Protein AF-D3AZC4-F1 (afdb_monomer)

Radius of gyration: 12.53 Å; Cα contacts (8 Å, |Δi|>4): 71; chains: 1; bounding box: 34×34×20 Å

Structure (mmCIF, N/CA/C/O backbone):
data_AF-D3AZC4-F1
#
_entry.id   AF-D3AZC4-F1
#
loop_
_atom_site.group_PDB
_atom_site.id
_atom_site.type_symbol
_atom_site.label_atom_id
_atom_site.label_alt_id
_atom_site.label_comp_id
_atom_site.label_asym_id
_atom_site.label_entity_id
_atom_site.label_seq_id
_atom_site.pdbx_PDB_ins_code
_atom_site.Cartn_x
_atom_site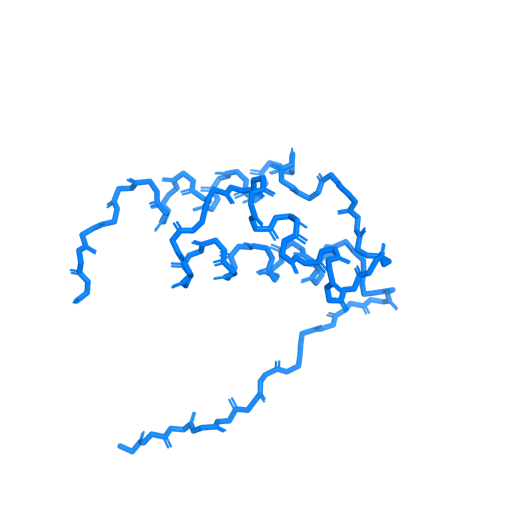.Cartn_y
_atom_site.Cartn_z
_atom_site.occupancy
_atom_site.B_iso_or_equiv
_atom_site.auth_seq_id
_atom_si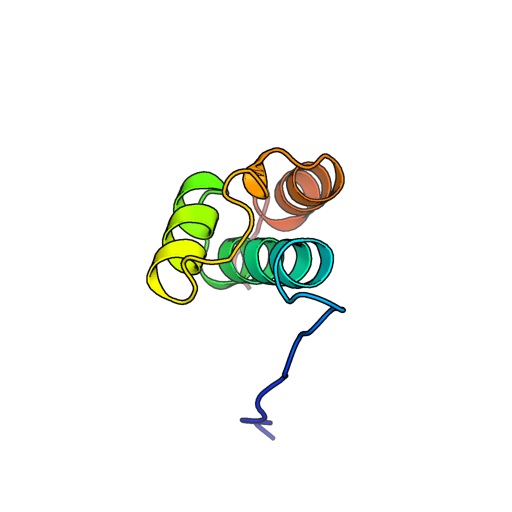te.auth_comp_id
_atom_site.auth_asym_id
_atom_site.auth_atom_id
_atom_site.pdbx_PDB_model_num
ATOM 1 N N . MET A 1 1 ? -16.112 -24.940 -0.648 1.00 42.78 1 MET A N 1
ATOM 2 C CA . MET A 1 1 ? -14.736 -25.476 -0.617 1.00 42.78 1 MET A CA 1
ATOM 3 C C . MET A 1 1 ? -13.823 -24.314 -0.279 1.00 42.78 1 MET A C 1
ATOM 5 O O . MET A 1 1 ? -13.696 -23.404 -1.089 1.00 42.78 1 MET A O 1
ATOM 9 N N . GLU A 1 2 ? -13.317 -24.269 0.950 1.00 53.62 2 GLU A N 1
ATOM 10 C CA . GLU A 1 2 ? -12.387 -23.229 1.394 1.00 53.62 2 GLU A CA 1
ATOM 11 C C . GLU A 1 2 ? -10.995 -23.537 0.842 1.00 53.62 2 GLU A C 1
ATOM 13 O O . GLU A 1 2 ? -10.395 -24.555 1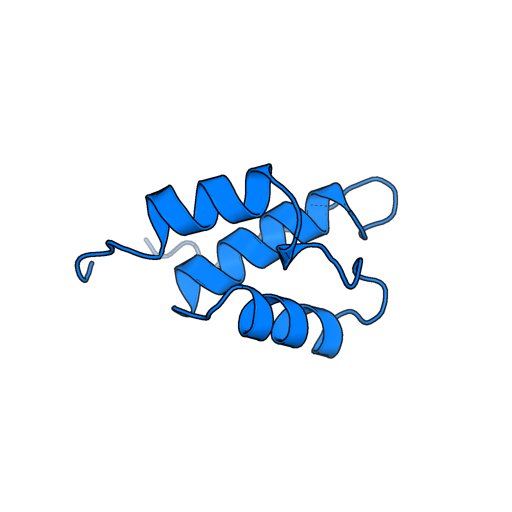.181 1.00 53.62 2 GLU A O 1
ATOM 18 N N . TYR A 1 3 ? -10.467 -22.672 -0.019 1.00 59.28 3 TYR A N 1
ATOM 19 C CA . TYR A 1 3 ? -9.079 -22.777 -0.452 1.00 59.28 3 TYR A CA 1
ATOM 20 C C . TYR A 1 3 ? -8.211 -21.997 0.535 1.00 59.28 3 TYR A C 1
ATOM 22 O O . TYR A 1 3 ? -7.922 -20.824 0.310 1.00 59.28 3 TYR A O 1
ATOM 30 N N . GLY A 1 4 ? -7.788 -22.645 1.625 1.00 68.75 4 GLY A N 1
ATOM 31 C CA . GLY A 1 4 ? -6.770 -22.153 2.571 1.00 68.75 4 GLY A CA 1
ATOM 32 C C . GLY A 1 4 ? -5.364 -22.043 1.958 1.00 68.75 4 GLY A C 1
ATOM 33 O O . GLY A 1 4 ? -4.371 -22.392 2.590 1.00 68.75 4 GLY A O 1
ATOM 34 N N . ASN A 1 5 ? -5.277 -21.614 0.699 1.00 81.19 5 ASN A N 1
ATOM 35 C CA . ASN A 1 5 ? -4.052 -21.543 -0.078 1.00 81.19 5 ASN A CA 1
ATOM 36 C C . ASN A 1 5 ? -3.354 -20.197 0.141 1.00 81.19 5 ASN A C 1
ATOM 38 O O . ASN A 1 5 ? -3.975 -19.134 0.105 1.00 81.19 5 ASN A O 1
ATOM 42 N N . ASN A 1 6 ? -2.035 -20.246 0.309 1.00 87.44 6 ASN A N 1
ATOM 43 C CA . ASN A 1 6 ? -1.206 -19.056 0.463 1.00 87.44 6 ASN A CA 1
ATOM 44 C C . A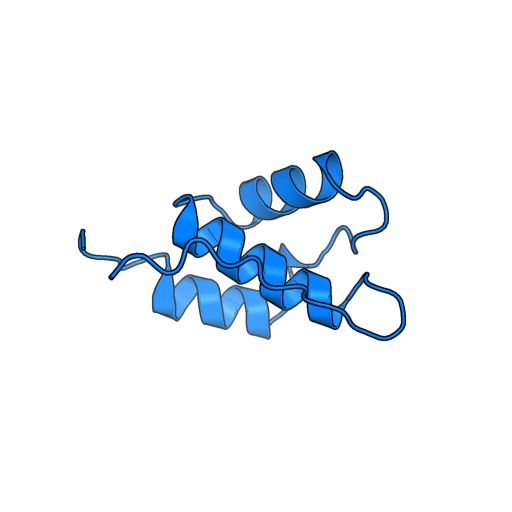SN A 1 6 ? -0.794 -18.496 -0.904 1.00 87.44 6 ASN A C 1
ATOM 46 O O . ASN A 1 6 ? -0.371 -19.239 -1.788 1.00 87.44 6 ASN A O 1
ATOM 50 N N . VAL A 1 7 ? -0.851 -17.170 -1.060 1.00 91.31 7 VAL A N 1
ATOM 51 C CA . VAL A 1 7 ? -0.395 -16.474 -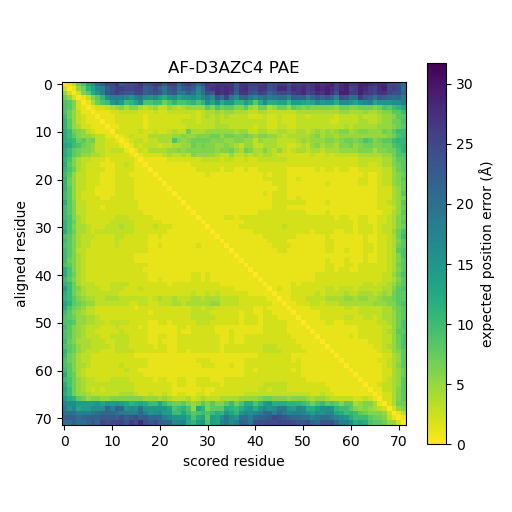2.273 1.00 91.31 7 VAL A CA 1
ATOM 52 C C . VAL A 1 7 ? 0.916 -15.745 -1.991 1.00 91.31 7 VAL A C 1
ATOM 54 O O . VAL A 1 7 ? 0.981 -14.869 -1.128 1.00 91.31 7 VAL A O 1
ATOM 57 N N . PHE A 1 8 ? 1.966 -16.066 -2.752 1.00 92.69 8 PHE A N 1
ATOM 58 C CA . PHE A 1 8 ? 3.250 -15.369 -2.669 1.00 92.69 8 PHE A CA 1
ATOM 59 C C . PHE A 1 8 ? 3.338 -14.229 -3.692 1.00 92.69 8 PHE A C 1
ATOM 61 O O . PHE A 1 8 ? 3.395 -14.455 -4.899 1.00 92.69 8 PHE A O 1
ATOM 68 N N . ILE A 1 9 ? 3.388 -12.984 -3.210 1.00 92.50 9 ILE A N 1
ATOM 69 C CA . ILE A 1 9 ? 3.476 -11.784 -4.053 1.00 92.50 9 ILE A CA 1
ATOM 70 C C . ILE A 1 9 ? 4.917 -11.265 -4.051 1.00 92.50 9 ILE A C 1
ATOM 72 O O . ILE A 1 9 ? 5.433 -10.838 -3.015 1.00 92.50 9 ILE A O 1
ATOM 76 N N . HIS A 1 10 ? 5.561 -11.210 -5.220 1.00 94.62 10 HIS A N 1
ATOM 77 C CA . HIS A 1 10 ? 6.928 -10.702 -5.343 1.00 94.62 10 HIS A CA 1
ATOM 78 C C . HIS A 1 10 ? 7.115 -9.715 -6.502 1.00 94.62 10 HIS A C 1
ATOM 80 O O . HIS A 1 10 ? 6.299 -9.561 -7.403 1.00 94.62 10 HIS A O 1
ATOM 86 N N . CYS A 1 11 ? 8.217 -8.975 -6.435 1.00 92.50 11 CYS A N 1
ATOM 87 C CA . CYS A 1 11 ? 8.789 -8.239 -7.559 1.00 92.50 11 CYS A CA 1
ATOM 88 C C . CYS A 1 11 ? 10.308 -8.460 -7.522 1.00 92.50 11 CYS A C 1
ATOM 90 O O . CYS A 1 11 ? 10.776 -9.260 -6.717 1.00 92.50 11 CYS A O 1
ATOM 92 N N . LYS A 1 12 ? 11.102 -7.729 -8.316 1.00 90.00 12 LYS A N 1
ATOM 93 C CA . LYS A 1 12 ? 12.567 -7.920 -8.337 1.00 90.00 12 LYS A CA 1
ATOM 94 C C . LYS A 1 12 ? 13.227 -7.784 -6.953 1.00 90.00 12 LYS A C 1
ATOM 96 O O . LYS A 1 12 ? 14.039 -8.614 -6.584 1.00 90.00 12 LYS A O 1
ATOM 101 N N . ALA A 1 13 ? 12.873 -6.751 -6.182 1.00 87.62 13 ALA A N 1
ATOM 102 C CA . ALA A 1 13 ? 13.484 -6.478 -4.869 1.00 87.62 13 ALA A CA 1
ATOM 103 C C . ALA A 1 13 ? 12.525 -6.665 -3.675 1.00 87.62 13 ALA A C 1
ATOM 105 O O . ALA A 1 13 ? 12.925 -6.517 -2.520 1.00 87.62 13 ALA A O 1
ATOM 106 N N . GLY A 1 14 ? 11.241 -6.925 -3.934 1.00 84.31 14 GLY A N 1
ATOM 107 C CA . GLY A 1 14 ? 10.227 -7.065 -2.886 1.00 84.31 14 GLY A CA 1
ATOM 108 C C . GLY A 1 14 ? 9.979 -5.797 -2.052 1.00 84.31 14 GLY A C 1
ATOM 109 O O . GLY A 1 14 ? 9.739 -5.921 -0.852 1.00 84.31 14 GLY A O 1
ATOM 110 N N . ARG A 1 15 ? 10.118 -4.592 -2.639 1.00 89.19 15 ARG A N 1
ATOM 111 C CA . ARG A 1 15 ? 10.005 -3.297 -1.916 1.00 89.19 15 ARG A CA 1
ATOM 112 C C . ARG A 1 15 ? 8.925 -2.355 -2.452 1.00 89.19 15 ARG A C 1
ATOM 114 O O . ARG A 1 15 ? 8.235 -1.716 -1.668 1.00 89.19 15 ARG A O 1
ATOM 121 N N . GLY A 1 16 ? 8.844 -2.229 -3.781 1.00 93.25 16 GLY A N 1
ATOM 122 C CA . GLY A 1 16 ? 7.992 -1.260 -4.481 1.00 93.25 16 GLY A CA 1
ATOM 123 C C . GLY A 1 16 ? 6.683 -1.876 -4.968 1.00 93.25 16 GLY A C 1
ATOM 124 O O . GLY A 1 16 ? 5.689 -1.828 -4.262 1.00 93.25 16 GLY A O 1
ATOM 125 N N . ARG A 1 17 ? 6.690 -2.480 -6.165 1.00 95.62 17 ARG A N 1
ATOM 126 C CA . ARG A 1 17 ? 5.484 -3.018 -6.830 1.00 95.62 17 ARG A CA 1
ATOM 127 C C . ARG A 1 17 ? 4.736 -4.058 -5.992 1.00 95.62 17 ARG A C 1
ATOM 129 O O . ARG A 1 17 ? 3.548 -3.900 -5.757 1.00 95.62 17 ARG A O 1
ATOM 136 N N . SER A 1 18 ? 5.437 -5.073 -5.487 1.00 96.44 18 SER A N 1
ATOM 137 C CA . SER A 1 18 ? 4.809 -6.081 -4.621 1.00 96.44 18 SER A CA 1
ATOM 138 C C . SER A 1 18 ? 4.329 -5.490 -3.293 1.00 96.44 18 SER A C 1
ATOM 140 O O . SER A 1 18 ? 3.286 -5.887 -2.791 1.00 96.44 18 SER A O 1
ATOM 142 N N . GLY A 1 19 ? 5.050 -4.501 -2.753 1.00 96.88 19 GLY A N 1
ATOM 143 C CA . GLY A 1 19 ? 4.623 -3.771 -1.560 1.00 96.88 19 GLY A CA 1
ATOM 144 C C . GLY A 1 19 ? 3.346 -2.961 -1.797 1.00 96.88 19 GLY A C 1
ATOM 145 O O . GLY A 1 19 ? 2.478 -2.945 -0.936 1.00 96.88 19 GLY A O 1
ATOM 146 N N . ALA A 1 20 ? 3.199 -2.347 -2.976 1.00 98.00 20 ALA A N 1
ATOM 147 C CA . ALA A 1 20 ? 2.001 -1.601 -3.359 1.00 98.00 20 ALA A CA 1
ATOM 148 C C . ALA A 1 20 ? 0.755 -2.499 -3.435 1.00 98.00 20 ALA A C 1
ATOM 150 O O . ALA A 1 20 ? -0.317 -2.100 -2.995 1.00 98.00 20 ALA A O 1
ATOM 151 N N . VAL A 1 21 ? 0.895 -3.729 -3.941 1.00 97.81 21 VAL A N 1
ATOM 152 C CA . VAL A 1 21 ? -0.200 -4.715 -3.920 1.00 97.81 21 VAL A CA 1
ATOM 153 C C . VAL A 1 21 ? -0.516 -5.129 -2.481 1.00 97.81 21 VAL A C 1
ATOM 155 O O . VAL A 1 21 ? -1.676 -5.110 -2.078 1.00 97.81 21 VAL A O 1
ATOM 158 N N . ALA A 1 22 ? 0.514 -5.433 -1.685 1.00 97.44 22 ALA A N 1
ATOM 159 C CA . ALA A 1 22 ? 0.342 -5.855 -0.299 1.00 97.44 22 ALA A CA 1
ATOM 160 C C . ALA A 1 22 ? -0.344 -4.784 0.568 1.00 97.44 22 ALA A C 1
ATOM 162 O O . ALA A 1 22 ? -1.250 -5.120 1.322 1.00 97.44 22 ALA A O 1
ATOM 163 N N . ILE A 1 23 ? 0.023 -3.500 0.443 1.00 98.12 23 ILE A N 1
ATOM 164 C CA . ILE A 1 23 ? -0.595 -2.424 1.243 1.00 98.12 23 ILE A CA 1
ATOM 165 C C . ILE A 1 23 ? -2.068 -2.228 0.868 1.00 98.12 23 ILE A C 1
ATOM 167 O O . ILE A 1 23 ? -2.891 -2.016 1.753 1.00 98.12 23 ILE A O 1
ATOM 171 N N . CYS A 1 24 ? -2.414 -2.365 -0.419 1.00 98.06 24 CYS A N 1
ATOM 172 C CA . CYS A 1 24 ? -3.801 -2.308 -0.882 1.00 98.06 24 CYS A CA 1
ATOM 173 C C . CYS A 1 24 ? -4.625 -3.456 -0.289 1.00 98.06 24 CYS A C 1
ATOM 175 O O . CYS A 1 24 ? -5.710 -3.220 0.239 1.00 98.06 24 CYS A O 1
ATOM 177 N N . TRP A 1 25 ? -4.094 -4.683 -0.330 1.00 97.19 25 TRP A N 1
ATOM 178 C CA . TRP A 1 25 ? -4.764 -5.853 0.236 1.00 97.19 25 TRP A CA 1
ATOM 179 C C . TRP A 1 25 ? -4.936 -5.736 1.753 1.00 97.19 25 TRP A C 1
ATOM 181 O O . TRP A 1 25 ? -6.037 -5.947 2.250 1.00 97.19 25 TRP A O 1
ATOM 191 N N . VAL A 1 26 ? -3.892 -5.321 2.481 1.00 97.38 26 VAL A N 1
ATOM 192 C CA . VAL A 1 26 ? -3.952 -5.129 3.939 1.00 97.38 26 VAL A CA 1
ATOM 193 C C . VAL A 1 26 ? -5.005 -4.087 4.311 1.00 97.38 26 VAL A C 1
ATOM 195 O O . VAL A 1 26 ? -5.853 -4.363 5.156 1.00 97.38 26 VAL A O 1
ATOM 198 N N . ALA A 1 27 ? -4.989 -2.916 3.666 1.00 97.69 27 ALA A N 1
ATOM 199 C CA . ALA A 1 27 ? -5.961 -1.857 3.934 1.00 97.69 27 ALA A CA 1
ATOM 200 C C . ALA A 1 27 ? -7.402 -2.330 3.684 1.00 97.69 27 ALA A C 1
ATOM 202 O O . ALA A 1 27 ? -8.289 -2.111 4.504 1.00 97.69 27 ALA A O 1
ATOM 203 N N . TYR A 1 28 ? -7.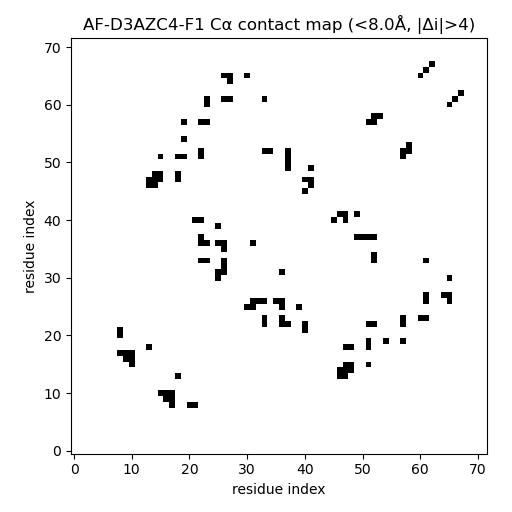621 -3.030 2.572 1.00 96.50 28 TYR A N 1
ATOM 204 C CA . TYR A 1 28 ? -8.929 -3.538 2.167 1.00 96.50 28 TYR A CA 1
ATOM 205 C C . TYR A 1 28 ? -9.458 -4.659 3.067 1.00 96.50 28 TYR A C 1
ATOM 207 O O . TYR A 1 28 ? -10.635 -4.652 3.427 1.00 96.50 28 TYR A O 1
ATOM 215 N N . HIS A 1 29 ? -8.606 -5.631 3.396 1.00 94.75 29 HIS A N 1
ATOM 216 C CA . HIS A 1 29 ? -8.981 -6.830 4.142 1.00 94.75 29 HIS A CA 1
ATOM 217 C C . HIS A 1 29 ? -9.154 -6.530 5.633 1.00 94.75 29 HIS A C 1
ATOM 219 O O . HIS A 1 29 ? -10.117 -6.977 6.247 1.00 94.75 29 HIS A O 1
ATOM 225 N N . HIS A 1 30 ? -8.258 -5.721 6.204 1.00 94.94 30 HIS A N 1
ATOM 226 C CA . HIS A 1 30 ? -8.270 -5.388 7.629 1.00 94.94 30 HIS A CA 1
ATOM 227 C C . HIS A 1 30 ? -8.982 -4.069 7.955 1.00 94.94 30 HIS A C 1
ATOM 229 O O . HIS A 1 30 ? -8.990 -3.668 9.114 1.00 94.94 30 HIS A O 1
ATOM 235 N N . ARG A 1 31 ? -9.576 -3.389 6.961 1.00 95.00 31 ARG A N 1
ATOM 236 C CA . ARG A 1 31 ? -10.254 -2.087 7.124 1.00 95.00 31 ARG A CA 1
ATOM 237 C C . ARG A 1 31 ? -9.363 -1.033 7.799 1.00 95.00 31 ARG A C 1
ATOM 239 O O . ARG A 1 31 ? -9.803 -0.286 8.667 1.00 95.00 31 ARG A O 1
ATOM 246 N N . LEU A 1 32 ? -8.096 -0.991 7.400 1.00 96.69 32 LEU A N 1
ATOM 247 C CA . LEU A 1 32 ? -7.102 -0.064 7.944 1.00 96.69 32 LEU A CA 1
ATOM 248 C C . LEU A 1 32 ? -6.956 1.170 7.055 1.00 96.69 32 LEU A C 1
ATOM 250 O O . LEU A 1 32 ? -7.064 1.061 5.833 1.00 96.69 32 LEU A O 1
ATOM 254 N N . SER A 1 33 ? -6.606 2.315 7.654 1.00 97.69 33 SER A N 1
ATOM 255 C CA . SER A 1 33 ? -6.088 3.457 6.891 1.00 97.69 33 SER A CA 1
ATOM 256 C C . SER A 1 33 ? -4.805 3.078 6.151 1.00 97.69 33 SER A C 1
ATOM 258 O O . SER A 1 33 ? -4.118 2.117 6.515 1.00 97.69 33 SER A O 1
ATOM 260 N N . LEU A 1 34 ? -4.443 3.831 5.110 1.00 97.88 34 LEU A N 1
ATOM 261 C CA . LEU A 1 34 ? -3.209 3.555 4.373 1.00 97.88 34 LEU A CA 1
ATOM 262 C C . LEU A 1 34 ? -1.960 3.708 5.254 1.00 97.88 34 LEU A C 1
ATOM 264 O O . LEU A 1 34 ? -0.995 2.967 5.074 1.00 97.88 34 LEU A O 1
ATOM 268 N N . GLU A 1 35 ? -1.975 4.617 6.224 1.00 98.25 35 GLU A N 1
ATOM 269 C CA . GLU A 1 35 ? -0.911 4.803 7.210 1.00 98.25 35 GLU A CA 1
ATOM 270 C C . GLU A 1 35 ? -0.792 3.587 8.136 1.00 98.25 35 GLU A C 1
ATOM 272 O O . GLU A 1 35 ? 0.304 3.057 8.326 1.00 98.25 35 GLU A O 1
ATOM 277 N N . ALA A 1 36 ? -1.918 3.090 8.654 1.00 98.31 36 ALA A N 1
ATOM 278 C CA . ALA A 1 36 ? -1.936 1.896 9.494 1.00 98.31 36 ALA A CA 1
ATOM 279 C C . ALA A 1 36 ? -1.519 0.645 8.701 1.00 98.31 36 ALA A C 1
ATOM 281 O O . ALA A 1 36 ? -0.732 -0.169 9.183 1.00 98.31 36 ALA A O 1
ATOM 282 N N . ALA A 1 37 ? -1.952 0.518 7.444 1.00 98.19 37 ALA A N 1
ATOM 283 C CA . ALA A 1 37 ? -1.522 -0.557 6.553 1.00 98.19 37 ALA A CA 1
ATOM 284 C C . ALA A 1 37 ? -0.019 -0.472 6.215 1.00 98.19 37 ALA A C 1
ATOM 286 O O . ALA A 1 37 ? 0.664 -1.495 6.137 1.00 98.19 37 ALA A O 1
ATOM 287 N N . GLN A 1 38 ? 0.529 0.737 6.046 1.00 98.38 38 GLN A N 1
ATOM 288 C CA . GLN A 1 38 ? 1.966 0.952 5.855 1.00 98.38 38 G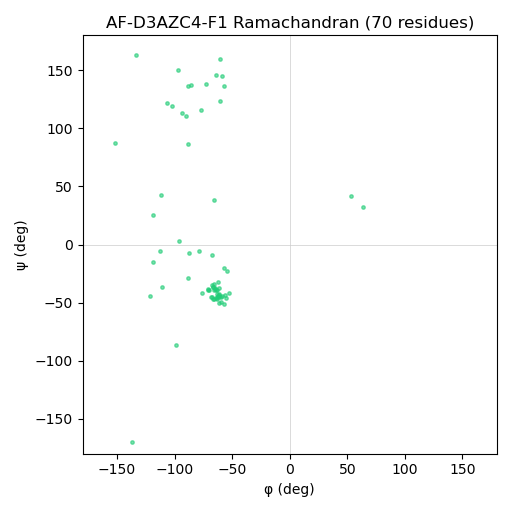LN A CA 1
ATOM 289 C C . GLN A 1 38 ? 2.760 0.480 7.075 1.00 98.38 38 GLN A C 1
ATOM 291 O O . GLN A 1 38 ? 3.788 -0.182 6.906 1.00 98.38 38 GLN A O 1
ATOM 296 N N . GLN A 1 39 ? 2.287 0.806 8.277 1.00 98.38 39 GLN A N 1
ATOM 297 C CA . GLN A 1 39 ? 2.907 0.382 9.528 1.00 98.38 39 GLN A CA 1
ATOM 298 C C . GLN A 1 39 ? 2.850 -1.146 9.685 1.00 98.38 39 GLN A C 1
ATOM 300 O O . GLN A 1 39 ? 3.887 -1.777 9.894 1.00 98.38 39 GLN A O 1
ATOM 305 N N . TYR A 1 40 ? 1.688 -1.751 9.423 1.00 98.19 40 TYR A N 1
ATOM 306 C CA . TYR A 1 40 ? 1.494 -3.204 9.427 1.00 98.19 40 TYR A CA 1
ATOM 307 C C . TYR A 1 40 ? 2.505 -3.945 8.532 1.00 98.19 40 TYR A C 1
ATOM 309 O O . TYR A 1 40 ? 3.032 -5.001 8.900 1.00 98.19 40 TYR A O 1
ATOM 317 N N . LEU A 1 41 ? 2.796 -3.400 7.342 1.00 96.69 41 LEU A N 1
ATOM 318 C CA . LEU A 1 41 ? 3.802 -3.969 6.443 1.00 96.69 41 LEU A CA 1
ATOM 319 C C . LEU A 1 41 ? 5.229 -3.798 6.963 1.00 96.69 41 LEU A C 1
ATOM 321 O O . LEU A 1 41 ? 6.043 -4.703 6.782 1.00 96.69 41 LEU A O 1
ATOM 325 N N . LEU A 1 42 ? 5.556 -2.654 7.566 1.00 97.50 42 LEU A N 1
ATOM 326 C CA . LEU A 1 42 ? 6.904 -2.379 8.069 1.00 97.50 42 LEU A CA 1
ATOM 327 C C . LEU A 1 42 ? 7.268 -3.275 9.255 1.00 97.50 42 LEU A C 1
ATOM 329 O O . LEU A 1 42 ? 8.412 -3.722 9.323 1.00 97.50 42 LEU A O 1
ATOM 333 N N . GLU A 1 43 ? 6.299 -3.602 10.110 1.00 97.69 43 GLU A N 1
ATOM 334 C CA . GLU A 1 43 ? 6.463 -4.553 11.220 1.00 97.69 43 GLU A CA 1
ATOM 335 C C . GLU A 1 43 ? 6.838 -5.958 10.734 1.00 97.69 43 GLU A C 1
ATOM 337 O O . GLU A 1 43 ? 7.674 -6.626 11.335 1.00 97.69 43 GLU A O 1
ATOM 342 N N . ARG A 1 44 ? 6.270 -6.400 9.606 1.00 95.31 44 ARG A N 1
ATOM 343 C CA . ARG A 1 44 ? 6.545 -7.727 9.020 1.00 95.31 44 ARG A CA 1
ATOM 344 C C . ARG A 1 44 ? 7.735 -7.729 8.069 1.00 95.31 44 ARG A C 1
ATOM 346 O O . ARG A 1 44 ? 8.386 -8.753 7.870 1.00 95.31 44 ARG A O 1
ATOM 353 N N . ARG A 1 45 ? 8.009 -6.596 7.421 1.00 93.62 45 ARG A N 1
ATOM 354 C CA . ARG A 1 45 ? 9.075 -6.452 6.429 1.00 93.62 45 ARG A CA 1
ATOM 355 C C . ARG A 1 45 ? 9.588 -5.015 6.395 1.00 93.62 45 ARG A C 1
ATOM 357 O O . ARG A 1 45 ? 9.230 -4.221 5.526 1.00 93.62 45 ARG A O 1
ATOM 364 N N . SER A 1 46 ? 10.562 -4.731 7.252 1.00 94.38 46 SER A N 1
ATOM 365 C CA . SER A 1 46 ? 11.226 -3.421 7.367 1.00 94.38 46 SER A CA 1
ATOM 366 C C . SER A 1 46 ? 11.830 -2.879 6.059 1.00 94.38 46 SER A C 1
ATOM 368 O O . SER A 1 46 ? 12.005 -1.673 5.902 1.00 94.38 46 SER A O 1
ATOM 370 N N . LYS A 1 47 ? 12.126 -3.757 5.086 1.00 94.31 47 LYS A N 1
ATOM 371 C CA . LYS A 1 47 ? 12.674 -3.401 3.761 1.00 94.31 47 LYS A CA 1
ATOM 372 C C . LYS A 1 47 ? 11.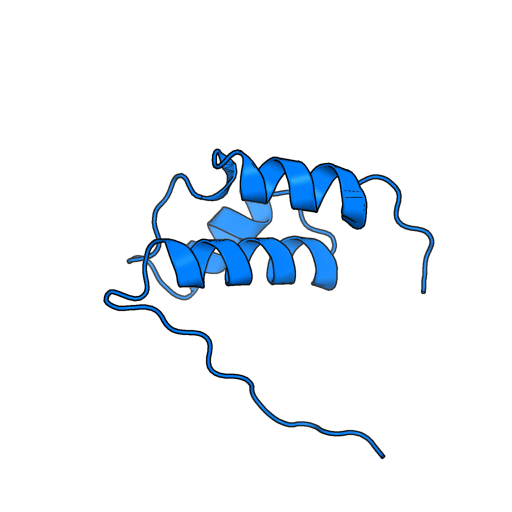631 -2.859 2.769 1.00 94.31 47 LYS A C 1
ATOM 374 O O . LYS A 1 47 ? 11.999 -2.490 1.650 1.00 94.31 47 LYS A O 1
ATOM 379 N N . VAL A 1 48 ? 10.345 -2.851 3.120 1.00 95.69 48 VAL A N 1
ATOM 380 C CA . VAL A 1 48 ? 9.283 -2.263 2.289 1.00 95.69 48 VAL A CA 1
ATOM 381 C C . VAL A 1 48 ? 9.497 -0.752 2.155 1.00 95.69 48 VAL A C 1
ATOM 383 O O . VAL A 1 48 ? 9.990 -0.088 3.065 1.00 95.69 48 VAL A O 1
ATOM 386 N N . ARG A 1 49 ? 9.145 -0.177 0.997 1.00 96.56 49 ARG A N 1
ATOM 387 C CA . ARG A 1 49 ? 9.225 1.276 0.801 1.00 96.56 49 ARG A CA 1
ATOM 388 C C . ARG A 1 49 ? 8.307 1.974 1.819 1.00 96.56 49 ARG A C 1
ATOM 390 O O . ARG A 1 49 ? 7.111 1.724 1.840 1.00 96.56 49 ARG A O 1
ATOM 397 N N . LYS A 1 50 ? 8.854 2.889 2.625 1.00 97.00 50 LYS A N 1
ATOM 398 C CA . LYS A 1 50 ? 8.120 3.601 3.697 1.00 97.00 50 LYS A CA 1
ATOM 399 C C . LYS A 1 50 ? 7.042 4.574 3.195 1.00 97.00 50 LYS A C 1
ATOM 401 O O . LYS A 1 50 ? 6.300 5.137 3.983 1.00 97.00 50 LYS A O 1
ATOM 406 N N . THR A 1 51 ? 6.998 4.817 1.887 1.00 97.69 51 THR A N 1
ATOM 407 C CA . THR A 1 51 ? 6.133 5.811 1.234 1.00 97.69 51 THR A CA 1
ATOM 408 C C . THR A 1 51 ? 5.152 5.182 0.246 1.00 97.69 51 THR A C 1
ATOM 410 O O . THR A 1 51 ? 4.734 5.846 -0.701 1.00 97.69 51 THR A O 1
ATOM 413 N N . LEU A 1 52 ? 4.788 3.903 0.415 1.00 97.38 52 LEU A N 1
ATOM 414 C CA . LEU A 1 52 ? 3.816 3.257 -0.478 1.00 97.38 52 LEU A CA 1
ATOM 415 C C . LEU A 1 52 ? 2.439 3.907 -0.386 1.00 97.38 52 LEU A C 1
ATOM 417 O O . LEU A 1 52 ? 1.812 4.128 -1.417 1.00 97.38 52 LEU A O 1
ATOM 421 N N . TYR A 1 53 ? 2.019 4.290 0.820 1.00 97.62 53 TYR A N 1
ATOM 422 C CA . TYR A 1 53 ? 0.757 4.997 1.054 1.00 97.62 53 TYR A CA 1
ATOM 423 C C . TYR A 1 53 ? 0.633 6.317 0.273 1.00 97.62 53 TYR A C 1
ATOM 425 O O . TYR A 1 53 ? -0.471 6.778 0.023 1.00 97.62 53 TYR A O 1
ATOM 433 N N . LYS A 1 54 ? 1.748 6.906 -0.187 1.00 98.00 54 LYS A N 1
ATOM 434 C CA . LYS A 1 54 ? 1.761 8.129 -1.011 1.00 98.00 54 LYS A CA 1
ATOM 435 C C . LYS A 1 54 ? 1.638 7.867 -2.517 1.00 98.00 54 LYS A C 1
ATOM 437 O O . LYS A 1 54 ? 1.580 8.810 -3.302 1.00 98.00 54 LYS A O 1
ATOM 442 N N . GLN A 1 55 ? 1.673 6.613 -2.968 1.00 97.69 55 GLN A N 1
ATOM 443 C CA . GLN A 1 55 ? 1.644 6.315 -4.400 1.00 97.69 55 GLN A CA 1
ATOM 444 C C . GLN A 1 55 ? 0.252 6.567 -4.992 1.00 97.69 55 GLN A C 1
ATOM 446 O O . GLN A 1 55 ? -0.759 6.184 -4.404 1.00 97.69 55 GLN A O 1
ATOM 451 N N . LYS A 1 56 ? 0.195 7.175 -6.185 1.00 98.06 56 LYS A N 1
ATOM 452 C CA . LYS A 1 56 ? -1.071 7.543 -6.848 1.00 98.06 56 LYS A CA 1
ATOM 453 C C . LYS A 1 56 ? -2.001 6.342 -7.049 1.00 98.06 56 LYS A C 1
ATOM 455 O O . LYS A 1 56 ? -3.187 6.436 -6.769 1.00 98.06 56 LYS A O 1
ATOM 460 N N . ASN A 1 57 ? -1.459 5.203 -7.478 1.00 97.56 57 ASN A N 1
ATOM 461 C CA . ASN A 1 57 ? -2.216 3.966 -7.680 1.00 97.56 57 ASN A CA 1
ATOM 462 C C . ASN A 1 57 ? -2.749 3.368 -6.366 1.00 97.56 57 ASN A C 1
ATOM 464 O O . ASN A 1 57 ? -3.867 2.864 -6.349 1.00 97.56 57 ASN A O 1
ATOM 468 N N . VAL A 1 58 ? -1.985 3.456 -5.271 1.00 98.19 58 VAL A N 1
ATOM 469 C CA . VAL A 1 58 ? -2.424 2.994 -3.941 1.00 98.19 58 VAL A CA 1
ATOM 470 C C . VAL A 1 58 ? -3.569 3.867 -3.423 1.00 98.19 58 VAL A C 1
ATOM 472 O O . VAL A 1 58 ? -4.594 3.344 -2.996 1.00 98.19 58 VAL A O 1
ATOM 475 N N . ASN A 1 59 ? -3.440 5.192 -3.543 1.00 98.19 59 ASN A N 1
ATOM 476 C CA . ASN A 1 59 ? -4.500 6.132 -3.162 1.00 98.19 59 ASN A CA 1
ATOM 477 C C . ASN A 1 59 ? -5.766 5.943 -4.007 1.00 98.19 59 ASN A C 1
ATOM 479 O O . ASN A 1 59 ? -6.868 5.918 -3.464 1.00 98.19 59 ASN A O 1
ATOM 483 N N . ALA A 1 60 ? -5.616 5.754 -5.321 1.00 97.88 60 ALA A N 1
ATOM 484 C CA . ALA A 1 60 ? -6.739 5.498 -6.217 1.00 97.88 60 ALA A CA 1
ATOM 485 C C . ALA A 1 60 ? -7.481 4.201 -5.855 1.00 97.88 60 ALA A C 1
ATOM 487 O O . ALA A 1 60 ? -8.710 4.190 -5.810 1.00 97.88 60 ALA A O 1
ATOM 488 N N . PHE A 1 61 ? -6.750 3.122 -5.549 1.00 97.44 61 PHE A N 1
ATOM 489 C CA . PHE A 1 61 ? -7.348 1.874 -5.075 1.00 97.44 61 PHE A CA 1
ATOM 490 C C . PHE A 1 61 ? -8.101 2.080 -3.756 1.00 97.44 61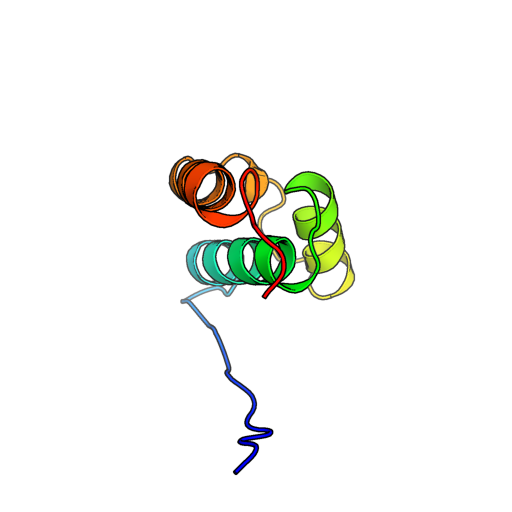 PHE A C 1
ATOM 492 O O . PHE A 1 61 ? -9.261 1.694 -3.645 1.00 97.44 61 PHE A O 1
ATOM 499 N N . TYR A 1 62 ? -7.462 2.712 -2.771 1.00 97.56 62 TYR A N 1
ATOM 500 C CA . TYR A 1 62 ? -8.046 2.920 -1.448 1.00 97.56 62 TYR A CA 1
ATOM 501 C C . TYR A 1 62 ? -9.325 3.759 -1.503 1.00 97.56 62 TYR A C 1
ATOM 503 O O . TYR A 1 62 ? -10.342 3.384 -0.924 1.00 97.56 62 TYR A O 1
ATOM 511 N N . SER A 1 63 ? -9.299 4.854 -2.265 1.00 96.62 63 SER A N 1
ATOM 512 C CA . SER A 1 63 ? -10.476 5.695 -2.478 1.00 96.62 63 SER A CA 1
ATOM 513 C C . SER A 1 63 ? -11.622 4.907 -3.117 1.00 96.62 63 SER A C 1
ATOM 515 O O . SER A 1 63 ? -12.751 4.943 -2.632 1.00 96.62 63 SER A O 1
ATOM 517 N N . LYS A 1 64 ? -11.320 4.109 -4.151 1.00 95.62 64 LYS A N 1
ATOM 518 C CA . LYS A 1 64 ? -12.331 3.344 -4.886 1.00 95.62 64 LYS A CA 1
ATOM 519 C C . LYS A 1 64 ? -12.920 2.176 -4.090 1.00 95.62 64 LYS A C 1
ATOM 521 O O . LYS A 1 64 ? -14.105 1.895 -4.236 1.00 95.62 64 LYS A O 1
ATOM 526 N N . TYR A 1 65 ? -12.111 1.471 -3.301 1.00 95.38 65 TYR A N 1
ATOM 527 C CA . TYR A 1 65 ? -12.504 0.178 -2.733 1.00 95.38 65 TYR A CA 1
ATOM 528 C C . TYR A 1 65 ? -12.542 0.123 -1.209 1.00 95.38 65 TYR A C 1
ATOM 530 O O . TYR A 1 65 ? -13.113 -0.830 -0.692 1.00 95.38 65 TYR A O 1
ATOM 538 N N . CYS A 1 66 ? -11.960 1.084 -0.487 1.00 94.56 66 CYS A N 1
ATOM 539 C CA . CYS A 1 66 ? -11.873 1.032 0.977 1.00 94.56 66 CYS A CA 1
ATOM 540 C C . CYS A 1 66 ? -12.741 2.084 1.680 1.00 94.56 66 CYS A C 1
ATOM 542 O O . CYS A 1 66 ? -13.304 1.766 2.722 1.00 94.56 66 CYS A O 1
ATOM 544 N N . LEU A 1 67 ? -12.879 3.301 1.132 1.00 88.69 67 LEU A N 1
ATOM 545 C CA . LEU A 1 67 ? -13.623 4.386 1.796 1.00 88.69 67 LEU A CA 1
ATOM 546 C C . LEU A 1 67 ? -15.145 4.168 1.833 1.00 88.69 67 LEU A C 1
ATOM 548 O O . LEU A 1 67 ? -15.771 4.451 2.846 1.00 88.69 67 LEU A O 1
ATOM 552 N N . ASN A 1 68 ? -15.738 3.632 0.763 1.00 79.31 68 ASN A N 1
ATOM 553 C CA . ASN A 1 68 ? -17.199 3.532 0.614 1.00 79.31 68 ASN A CA 1
ATOM 554 C C . ASN A 1 68 ? -17.694 2.083 0.663 1.00 79.31 68 ASN A C 1
ATOM 556 O O . ASN A 1 68 ? -18.500 1.652 -0.161 1.00 79.31 68 ASN A O 1
ATOM 560 N N . ARG A 1 69 ? -17.147 1.287 1.582 1.00 74.25 69 ARG A N 1
ATOM 561 C CA . ARG A 1 69 ? -17.394 -0.153 1.602 1.00 74.25 69 ARG A CA 1
ATOM 562 C C . ARG A 1 69 ? -18.600 -0.533 2.455 1.00 74.25 69 ARG A C 1
ATOM 564 O O . ARG A 1 69 ? -18.510 -0.514 3.683 1.00 74.25 69 ARG A O 1
ATOM 571 N N . SER A 1 70 ? -19.675 -0.981 1.805 1.00 60.25 70 SER A N 1
ATOM 572 C CA . SER A 1 70 ? -20.744 -1.740 2.466 1.00 60.25 70 SER A CA 1
ATOM 573 C C . SER A 1 70 ? -20.170 -3.020 3.097 1.00 60.25 70 SER A C 1
ATOM 575 O O . SER A 1 70 ? -19.211 -3.586 2.555 1.00 60.25 70 SER A O 1
ATOM 577 N N . PRO A 1 71 ? -20.686 -3.474 4.253 1.00 59.34 71 PRO A N 1
ATOM 578 C CA . PRO A 1 71 ? -20.323 -4.782 4.790 1.00 59.34 71 PRO A CA 1
ATOM 579 C C . PRO A 1 71 ? -20.639 -5.877 3.756 1.00 59.34 71 PRO A C 1
ATOM 581 O O . PRO A 1 71 ? -21.656 -5.791 3.069 1.00 59.34 71 PRO A O 1
ATOM 584 N N . LEU A 1 72 ? -19.699 -6.820 3.599 1.00 56.06 72 LEU A N 1
ATOM 585 C CA . LEU A 1 72 ? -19.883 -8.042 2.808 1.00 56.06 72 LEU A CA 1
ATOM 586 C C . LEU A 1 72 ? -20.878 -8.962 3.512 1.00 56.06 72 LEU A C 1
ATOM 588 O O . LEU A 1 72 ? -20.813 -8.994 4.763 1.00 56.06 72 LEU A O 1
#

Secondary structure (DSSP, 8-state):
-----------SSSSSHHHHHHHHHHHHHHT--HHHHHHHHHHH-TTS-TTGGG-HHHHHHHHHHTTT----

Solvent-accessible surface area (backbone atoms only — not comparable to full-atom values): 4413 Å² total; per-residue (Å²): 135,87,77,91,70,86,82,90,79,67,49,98,82,52,22,56,72,29,37,43,54,49,38,49,50,44,15,56,76,69,73,38,55,54,67,56,19,47,49,59,46,40,78,76,36,71,74,38,54,95,60,46,61,73,35,68,70,44,44,53,48,42,60,72,63,48,74,78,60,73,85,130

InterPro domains:
  IPR000340 Dual specificity phosphatase, catalytic domain [PF00782] (2-58)
  IPR000387 Tyrosine-specific protein phosphatases domain [PS50056] (1-56)
  IPR016130 Protein-tyrosine phosphatase, active site [PS00383] (9-19)
  IPR029021 Protein-tyrosine phosphatase-like [G3DSA:3.90.190.10] (1-68)
  IPR029021 Protein-tyrosine phosphatase-like [SSF52799] (4-52)

pLDDT: mean 91.21, std 12.28, range [42.78, 98.38]

Organism: Heterostelium pallidum (strain ATCC 26659 / Pp 5 / PN500) (NCBI:txid670386)

Sequence (72 aa):
MEYGNNVFIHCKAGRGRSGAVAICWVAYHHRLSLEAAQQYLLERRSKVRKTLYKQKNVNAFYSKYCLNRSPL

Mean predicted aligned error: 4.64 Å

Foldseek 3Di:
DDPPDDDDFDDPQRAAPSLLVQLLCQCQVVVDQSQVSLVVCCVVPVNHDSCSSVDPVSVVSCVVRRPPDDDD

Nearest PDB structures (foldseek):
  7y4e-assembly2_B  TM=8.491E-01  e=2.363E-02  Homo sapiens
  2g6z-assembly1_B  TM=8.507E-01  e=2.705E-02  Homo sapiens
  4y2e-assembly2_B  TM=8.229E-01  e=8.536E-02  Homo sapiens
  3emu-assembly1_A  TM=7.061E-01  e=6.088E-02  unclassified
  4jnb-assembly1_A  TM=5.924E-01  e=1.678E-01  Homo sapiens